Protein AF-G8C016-F1 (afdb_monomer_lite)

Sequence (130 aa):
MSYNGIGLKSAKGSSTSGHVQ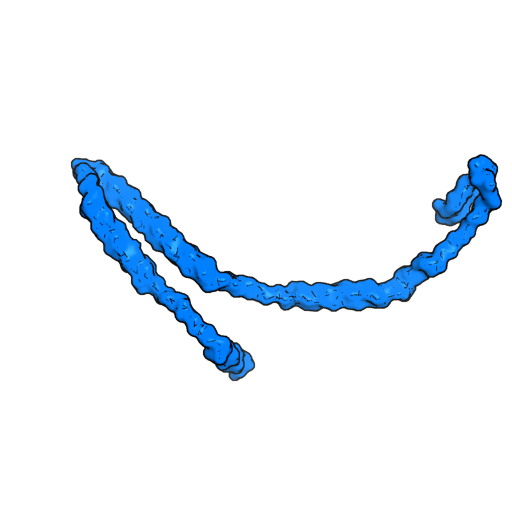SSLAHNSRANNKNYLVRKQATALKKTVTPIKKKHISMLEHSKKRQALLETEHYKQSLIAHNKSTGKDPDMDEIEQKCKVYKQKLLDAHEPITYTSRIDRDQDASTKESK

Radius of gyration: 35.97 Å; chains: 1; bounding box: 77×52×77 Å

Foldseek 3Di:
DDDPPDWDPDCPPVPDPRDDDDDPVVVCVVDVVVVVVVVVVVVVVVVPPPPPPPDLVVVVVVLLVVLVVVLVVQLVVQCVVCVVVVHDDDPVVSVVVSVVSSVVSVVVDDRPDDDDPVNVVVVVVVVVVD

Structure (mmCIF, N/CA/C/O backbone):
data_AF-G8C016-F1
#
_entry.id   AF-G8C016-F1
#
loop_
_atom_site.group_PDB
_atom_site.id
_atom_site.type_symbol
_atom_site.label_atom_id
_atom_site.label_alt_id
_atom_site.label_comp_id
_atom_site.label_asym_id
_atom_site.label_entity_id
_atom_site.label_seq_id
_atom_site.pdbx_PDB_ins_code
_atom_site.Cartn_x
_atom_site.Cartn_y
_atom_site.Cartn_z
_atom_site.occupancy
_atom_site.B_iso_or_equiv
_atom_site.auth_seq_id
_atom_site.auth_comp_id
_atom_site.auth_asym_id
_atom_site.auth_atom_id
_atom_site.pdbx_PDB_model_num
ATOM 1 N N . MET A 1 1 ? 41.539 30.416 -36.741 1.00 60.41 1 MET A N 1
ATOM 2 C CA . MET A 1 1 ? 40.066 30.345 -36.860 1.00 60.41 1 MET A CA 1
ATOM 3 C C . MET A 1 1 ? 39.669 28.882 -36.839 1.00 60.41 1 MET A C 1
ATOM 5 O O . MET A 1 1 ? 40.357 28.093 -37.473 1.00 60.41 1 MET A O 1
ATOM 9 N N . SER A 1 2 ? 38.614 28.532 -36.102 1.00 81.69 2 SER A N 1
ATOM 10 C CA . SER A 1 2 ? 37.998 27.198 -36.120 1.00 81.69 2 SER A CA 1
ATOM 11 C C . SER A 1 2 ? 36.955 27.103 -37.244 1.00 81.69 2 SER A C 1
ATOM 13 O O . SER A 1 2 ? 36.427 28.124 -37.687 1.00 81.69 2 SER A O 1
ATOM 15 N N . TYR A 1 3 ? 36.665 25.893 -37.724 1.00 84.62 3 TYR A N 1
ATOM 16 C CA . TYR A 1 3 ? 35.722 25.642 -38.822 1.00 84.62 3 TYR A CA 1
ATOM 17 C C . TYR A 1 3 ? 34.368 25.192 -38.259 1.00 84.62 3 TYR A C 1
ATOM 19 O O . TYR A 1 3 ? 34.332 24.300 -37.420 1.00 84.62 3 TYR A O 1
ATOM 27 N N . ASN A 1 4 ? 33.253 25.803 -38.679 1.00 87.06 4 ASN A N 1
ATOM 28 C CA . ASN A 1 4 ? 31.891 25.490 -38.200 1.00 87.06 4 ASN A CA 1
ATOM 29 C C . ASN A 1 4 ? 31.744 25.436 -36.663 1.00 87.06 4 ASN A C 1
ATOM 31 O O . ASN A 1 4 ? 30.986 24.631 -36.126 1.00 87.06 4 ASN A O 1
ATOM 35 N N . GLY A 1 5 ? 32.506 26.265 -35.942 1.00 88.62 5 GLY A N 1
ATOM 36 C CA . GLY A 1 5 ? 32.507 26.282 -34.475 1.00 88.62 5 GLY A CA 1
ATOM 37 C C . GLY A 1 5 ? 33.144 25.051 -33.812 1.00 88.62 5 GLY A C 1
ATOM 38 O O . GLY A 1 5 ? 33.124 24.961 -32.588 1.00 88.62 5 GLY A O 1
ATOM 39 N N . ILE A 1 6 ? 33.734 24.131 -34.584 1.00 87.69 6 ILE A N 1
ATOM 40 C CA . ILE A 1 6 ? 34.435 22.936 -34.099 1.00 87.69 6 ILE A CA 1
ATOM 41 C C . ILE A 1 6 ? 35.939 23.010 -34.405 1.00 87.69 6 ILE A C 1
ATOM 43 O O . ILE A 1 6 ? 36.382 23.692 -35.330 1.00 87.69 6 ILE A O 1
ATOM 47 N N . GLY A 1 7 ? 36.745 22.292 -33.621 1.00 89.50 7 GLY A N 1
ATOM 48 C CA . GLY A 1 7 ? 38.201 22.268 -33.773 1.00 89.50 7 GLY A CA 1
ATOM 49 C C . GLY A 1 7 ? 38.946 23.327 -32.960 1.00 89.50 7 GLY A C 1
ATOM 50 O O . GLY A 1 7 ? 38.376 24.016 -32.115 1.00 89.50 7 GLY A O 1
ATOM 51 N N . LEU A 1 8 ? 40.254 23.435 -33.198 1.00 91.25 8 LEU A N 1
ATOM 52 C CA . LEU A 1 8 ? 41.131 24.332 -32.443 1.00 91.25 8 LEU A CA 1
ATOM 53 C C . LEU A 1 8 ? 41.078 25.774 -32.968 1.00 91.25 8 LEU A C 1
ATOM 55 O O . LEU A 1 8 ? 40.903 26.023 -34.160 1.00 91.25 8 LEU A O 1
ATOM 59 N N . LYS A 1 9 ? 41.292 26.749 -32.073 1.00 91.69 9 LYS A N 1
ATOM 60 C CA . LYS A 1 9 ? 41.389 28.179 -32.438 1.00 91.69 9 LYS A CA 1
ATOM 61 C C . LYS A 1 9 ? 42.591 28.451 -33.354 1.00 91.69 9 LYS A C 1
ATOM 63 O O . LYS A 1 9 ? 42.488 29.254 -34.288 1.00 91.69 9 LYS A O 1
ATOM 68 N N . SER A 1 10 ? 43.707 27.783 -33.066 1.00 90.44 10 SER A N 1
ATOM 69 C CA . SER A 1 10 ? 44.949 27.723 -33.840 1.00 90.44 10 SER A CA 1
ATOM 70 C C . SER A 1 10 ? 45.682 26.425 -33.484 1.00 90.44 10 SER A C 1
ATOM 72 O O . SER A 1 10 ? 45.546 25.944 -32.360 1.00 90.44 10 SER A O 1
ATOM 74 N N . ALA A 1 11 ? 46.469 25.871 -34.408 1.00 88.94 11 ALA A N 1
ATOM 75 C CA . ALA A 1 11 ? 47.330 24.720 -34.122 1.00 88.94 11 ALA A CA 1
ATOM 76 C C . ALA A 1 11 ? 48.550 25.101 -33.253 1.00 88.94 11 ALA A C 1
ATOM 78 O O . ALA A 1 11 ? 49.130 24.247 -32.578 1.00 88.94 11 ALA A O 1
ATOM 79 N N . LYS A 1 12 ? 48.922 26.392 -33.216 1.00 93.19 12 LYS A N 1
ATOM 80 C CA . LYS A 1 12 ? 50.025 26.906 -32.389 1.00 93.19 12 LYS A CA 1
ATOM 81 C C . LYS A 1 12 ? 49.715 26.711 -30.901 1.00 93.19 12 LYS A C 1
ATOM 83 O O . LYS A 1 12 ? 48.661 27.126 -30.433 1.00 93.19 12 LYS A O 1
ATOM 88 N N . GLY A 1 13 ? 50.647 26.102 -30.169 1.00 93.31 13 GLY A N 1
ATOM 89 C CA . GLY A 1 13 ? 50.483 25.775 -28.746 1.00 93.31 13 GLY A CA 1
ATOM 90 C C . GLY A 1 13 ? 49.703 24.485 -28.473 1.00 93.31 13 GLY A C 1
ATOM 91 O O . GLY A 1 13 ? 49.598 24.089 -27.320 1.00 93.31 13 GLY A O 1
ATOM 92 N N . SER A 1 14 ? 49.192 23.806 -29.508 1.00 91.88 14 SER A N 1
ATOM 93 C CA . SER A 1 14 ? 48.561 22.486 -29.359 1.00 91.88 14 SER A CA 1
ATOM 94 C C . SER A 1 14 ? 49.546 21.320 -29.473 1.00 91.88 14 SER A C 1
ATOM 96 O O . SER A 1 14 ? 49.163 20.185 -29.220 1.00 91.88 14 SER A O 1
ATOM 98 N N . SER A 1 15 ? 50.787 21.589 -29.901 1.00 94.12 15 SER A N 1
ATOM 99 C CA . SER A 1 15 ? 51.829 20.590 -30.195 1.00 94.12 15 SER A CA 1
ATOM 100 C C . SER A 1 15 ? 51.388 19.462 -31.146 1.00 94.12 15 SER A C 1
ATOM 102 O O . SER A 1 15 ? 52.005 18.402 -31.182 1.00 94.12 15 SER A O 1
ATOM 104 N N . THR A 1 16 ? 50.332 19.689 -31.937 1.00 93.31 16 THR A N 1
ATOM 105 C CA . THR A 1 16 ? 49.788 18.750 -32.930 1.00 93.31 16 THR A CA 1
ATOM 106 C C . THR A 1 16 ? 49.479 19.474 -34.243 1.00 93.31 16 THR A C 1
ATOM 108 O O . THR A 1 16 ? 49.555 20.702 -34.325 1.00 93.31 16 THR A O 1
ATOM 111 N N . SER A 1 17 ? 49.097 18.723 -35.280 1.00 91.75 17 SER A N 1
ATOM 112 C CA . SER A 1 17 ? 48.715 19.273 -36.590 1.00 91.75 17 SER A CA 1
ATOM 113 C C . SER A 1 17 ? 47.412 20.083 -36.574 1.00 91.75 17 SER A C 1
ATOM 115 O O . SER A 1 17 ? 47.117 20.778 -37.542 1.00 91.75 17 SER A O 1
ATOM 117 N N . GLY A 1 18 ? 46.611 19.991 -35.506 1.00 91.56 18 GLY A N 1
ATOM 118 C CA . GLY A 1 18 ? 45.280 20.598 -35.454 1.00 91.56 18 GLY A CA 1
ATOM 119 C C . GLY A 1 18 ? 44.274 19.966 -36.421 1.00 91.56 18 GLY A C 1
ATOM 120 O O . GLY A 1 18 ? 43.251 20.584 -36.709 1.00 91.56 18 GLY A O 1
ATOM 121 N N . HIS A 1 19 ? 44.555 18.757 -36.921 1.00 94.19 19 HIS A N 1
ATOM 122 C CA . HIS A 1 19 ? 43.654 18.026 -37.809 1.00 94.19 19 HIS A CA 1
ATOM 123 C C . HIS A 1 19 ? 42.374 17.616 -37.079 1.00 94.19 19 HIS A C 1
ATOM 125 O O . HIS A 1 19 ? 42.424 17.013 -36.007 1.00 94.19 19 HIS A O 1
ATOM 131 N N . VAL A 1 20 ? 41.222 17.921 -37.672 1.00 92.19 20 VAL A N 1
ATOM 132 C CA . VAL A 1 20 ? 39.906 17.624 -37.098 1.00 92.19 20 VAL A CA 1
ATOM 133 C C . VAL A 1 20 ? 39.151 16.720 -38.057 1.00 92.19 20 VAL A C 1
ATOM 135 O O . VAL A 1 20 ? 38.859 17.103 -39.186 1.00 92.19 20 VAL A O 1
ATOM 138 N N . GLN A 1 21 ? 38.811 15.520 -37.593 1.00 92.38 21 GLN A N 1
ATOM 139 C CA . GLN A 1 21 ? 37.986 14.574 -38.338 1.00 92.38 21 GLN A CA 1
ATOM 140 C C . GLN A 1 21 ? 36.554 14.593 -37.810 1.00 92.38 21 GLN A C 1
ATOM 142 O O . GLN A 1 21 ? 36.318 14.614 -36.600 1.00 92.38 21 GLN A O 1
ATOM 147 N N . SER A 1 22 ? 35.581 14.540 -38.717 1.00 89.62 22 SER A N 1
ATOM 148 C CA . SER A 1 22 ? 34.194 14.281 -38.342 1.00 89.62 22 SER A CA 1
ATOM 149 C C . SER A 1 22 ? 34.049 12.841 -37.853 1.00 89.62 22 SER A C 1
ATOM 151 O O . SER A 1 22 ? 34.437 11.904 -38.553 1.00 89.62 22 SER A O 1
ATOM 153 N N . SER A 1 23 ? 33.447 12.649 -36.681 1.00 88.62 23 SER A N 1
ATOM 154 C CA . SER A 1 23 ? 33.168 11.304 -36.177 1.00 88.62 23 SER A CA 1
ATOM 155 C C . SER A 1 23 ? 32.124 10.595 -37.042 1.00 88.62 23 SER A C 1
ATOM 157 O O . SER A 1 23 ? 31.014 11.098 -37.216 1.00 88.62 23 SER A O 1
ATOM 159 N N . LEU A 1 24 ? 32.437 9.380 -37.505 1.00 83.19 24 LEU A N 1
ATOM 160 C CA . LEU A 1 24 ? 31.490 8.515 -38.223 1.00 83.19 24 LEU A CA 1
ATOM 161 C C . LEU A 1 24 ? 30.300 8.085 -37.345 1.00 83.19 24 LEU A C 1
ATOM 163 O O . LEU A 1 24 ? 29.220 7.791 -37.855 1.00 83.19 24 LEU A O 1
ATOM 167 N N . ALA A 1 25 ? 30.456 8.109 -36.016 1.00 80.62 25 ALA A N 1
ATOM 168 C CA . ALA A 1 25 ? 29.359 7.864 -35.079 1.00 80.62 25 ALA A CA 1
ATOM 169 C C . ALA A 1 25 ? 28.320 9.004 -35.077 1.00 80.62 25 ALA A C 1
ATOM 171 O O . ALA A 1 25 ? 27.170 8.800 -34.680 1.00 80.62 25 ALA A O 1
ATOM 172 N N . HIS A 1 26 ? 28.679 10.191 -35.583 1.00 74.50 26 HIS A N 1
ATOM 173 C CA . HIS A 1 26 ? 27.752 11.306 -35.790 1.00 74.50 26 HIS A CA 1
ATOM 174 C C . HIS A 1 26 ? 26.862 11.131 -37.044 1.00 74.50 26 HIS A C 1
ATOM 176 O O . HIS A 1 26 ? 26.305 12.093 -37.555 1.00 74.50 26 HIS A O 1
ATOM 182 N N . ASN A 1 27 ? 26.666 9.897 -37.522 1.00 68.50 27 ASN A N 1
ATOM 183 C CA . ASN A 1 27 ? 25.629 9.532 -38.500 1.00 68.50 27 ASN A CA 1
ATOM 184 C C . ASN A 1 27 ? 24.283 9.162 -37.817 1.00 68.50 27 ASN A C 1
ATOM 186 O O . ASN A 1 27 ? 23.299 8.764 -38.440 1.00 68.50 27 ASN A O 1
ATOM 190 N N . SER A 1 28 ? 24.206 9.277 -36.488 1.00 60.09 28 SER A N 1
ATOM 191 C CA . SER A 1 28 ? 23.083 8.761 -35.692 1.00 60.09 28 SER A CA 1
ATOM 192 C C . SER A 1 28 ? 21.771 9.548 -35.814 1.00 60.09 28 SER A C 1
ATOM 194 O O . SER A 1 28 ? 20.746 9.080 -35.313 1.00 60.09 28 SER A O 1
ATOM 196 N N . ARG A 1 29 ? 21.757 10.702 -36.500 1.00 59.41 29 ARG A N 1
ATOM 197 C CA . ARG A 1 29 ? 20.511 11.433 -36.800 1.00 59.41 29 ARG A CA 1
ATOM 198 C C . ARG A 1 29 ? 19.653 10.736 -37.863 1.00 59.41 29 ARG A C 1
ATOM 200 O O . ARG A 1 29 ? 18.437 10.858 -37.794 1.00 59.41 29 ARG A O 1
ATOM 207 N N . ALA A 1 30 ? 20.246 9.965 -38.779 1.00 60.06 30 ALA A N 1
ATOM 208 C CA . ALA A 1 30 ? 19.506 9.310 -39.863 1.00 60.06 30 ALA A CA 1
ATOM 209 C C . ALA A 1 30 ? 19.052 7.870 -39.539 1.00 60.06 30 ALA A C 1
ATOM 211 O O . ALA A 1 30 ? 18.072 7.396 -40.104 1.00 60.06 30 ALA A O 1
ATOM 212 N N . ASN A 1 31 ? 19.718 7.164 -38.612 1.00 62.41 31 ASN A N 1
ATOM 213 C CA . ASN A 1 31 ? 19.532 5.713 -38.427 1.00 62.41 31 ASN A CA 1
ATOM 214 C C . ASN A 1 31 ? 19.360 5.260 -36.967 1.00 62.41 31 ASN A C 1
ATOM 216 O O . ASN A 1 31 ? 19.747 4.155 -36.596 1.00 62.41 31 ASN A O 1
ATOM 220 N N . ASN A 1 32 ? 18.714 6.061 -36.118 1.00 72.94 32 ASN A N 1
ATOM 221 C CA . ASN A 1 32 ? 18.416 5.661 -34.734 1.00 72.94 32 ASN A CA 1
ATOM 222 C C . ASN A 1 32 ? 17.162 4.766 -34.603 1.00 72.94 32 ASN A C 1
ATOM 224 O O . ASN A 1 32 ? 16.410 4.850 -33.629 1.00 72.94 32 ASN A O 1
ATOM 228 N N . LYS A 1 33 ? 16.930 3.884 -35.588 1.00 75.31 33 LYS A N 1
ATOM 229 C CA . LYS A 1 33 ? 15.776 2.964 -35.635 1.00 75.31 33 LYS A CA 1
ATOM 230 C C . LYS A 1 33 ? 15.701 2.109 -34.366 1.00 75.31 33 LYS A C 1
ATOM 232 O O . LYS A 1 33 ? 14.637 1.970 -33.774 1.00 75.31 33 LYS A O 1
ATOM 237 N N . ASN A 1 34 ? 16.853 1.660 -33.869 1.00 77.56 34 ASN A N 1
ATOM 238 C CA . ASN A 1 34 ? 16.951 0.863 -32.645 1.00 77.56 34 ASN A CA 1
ATOM 239 C C . ASN A 1 34 ? 16.484 1.621 -31.391 1.00 77.56 34 ASN A C 1
ATOM 241 O O . ASN A 1 34 ? 15.854 1.032 -30.514 1.00 77.56 34 ASN A O 1
ATOM 245 N N . TYR A 1 35 ? 16.764 2.924 -31.286 1.00 81.56 35 TYR A N 1
ATOM 246 C CA . TYR A 1 35 ? 16.279 3.737 -30.169 1.00 81.56 35 TYR A CA 1
ATOM 247 C C . TYR A 1 35 ? 14.764 3.955 -30.253 1.00 81.56 35 TYR A C 1
ATOM 249 O O . TYR A 1 35 ? 14.066 3.785 -29.252 1.00 81.56 35 TYR A O 1
ATOM 257 N N . LEU A 1 36 ? 14.249 4.272 -31.445 1.00 80.44 36 LEU A N 1
ATOM 258 C CA . LEU A 1 36 ? 12.819 4.504 -31.659 1.00 80.44 36 LEU A CA 1
ATOM 259 C C . LEU A 1 36 ? 11.988 3.247 -31.383 1.00 80.44 36 LEU A C 1
ATOM 261 O O . LEU A 1 36 ? 10.999 3.329 -30.658 1.00 80.44 36 LEU A O 1
ATOM 265 N N . VAL A 1 37 ? 12.437 2.081 -31.856 1.00 82.12 37 VAL A N 1
ATOM 266 C CA . VAL A 1 37 ? 11.783 0.789 -31.588 1.00 82.12 37 VAL A CA 1
ATOM 267 C C . VAL A 1 37 ? 11.738 0.495 -30.084 1.00 82.12 37 VAL A C 1
ATOM 269 O O . VAL A 1 37 ? 10.681 0.161 -29.550 1.00 82.12 37 VAL A O 1
ATOM 272 N N . ARG A 1 38 ? 12.845 0.702 -29.352 1.00 80.81 38 ARG A N 1
ATOM 273 C CA . ARG A 1 38 ? 12.862 0.527 -27.885 1.00 80.81 38 ARG A CA 1
ATOM 274 C C . ARG A 1 38 ? 11.935 1.509 -27.165 1.00 80.81 38 ARG A C 1
ATOM 276 O O . ARG A 1 38 ? 11.267 1.139 -26.198 1.00 80.81 38 ARG A O 1
ATOM 283 N N . LYS A 1 39 ? 11.867 2.758 -27.627 1.00 82.31 39 LYS A N 1
ATOM 284 C CA . LYS A 1 39 ? 10.982 3.778 -27.052 1.00 82.31 39 LYS A CA 1
ATOM 285 C C . LYS A 1 39 ? 9.504 3.439 -27.282 1.00 82.31 39 LYS A C 1
ATOM 287 O O . LYS A 1 39 ? 8.702 3.581 -26.365 1.00 82.31 39 LYS A O 1
ATOM 292 N N . GLN A 1 40 ? 9.148 2.931 -28.460 1.00 80.12 40 GLN A N 1
ATOM 293 C CA . GLN A 1 40 ? 7.780 2.496 -28.760 1.00 80.12 40 GLN A CA 1
ATOM 294 C C . GLN A 1 40 ? 7.382 1.264 -27.933 1.00 80.12 40 GLN A C 1
ATOM 296 O O . GLN A 1 40 ? 6.335 1.266 -27.288 1.00 80.12 40 GLN A O 1
ATOM 301 N N . ALA A 1 41 ? 8.253 0.255 -27.843 1.00 77.75 41 ALA A N 1
ATOM 302 C CA . ALA A 1 41 ? 7.999 -0.945 -27.044 1.00 77.75 41 ALA A CA 1
ATOM 303 C C . ALA A 1 41 ? 7.820 -0.644 -25.542 1.00 77.75 41 ALA A C 1
ATOM 305 O O . ALA A 1 41 ? 7.013 -1.277 -24.863 1.00 77.75 41 ALA A O 1
ATOM 306 N N . THR A 1 42 ? 8.556 0.333 -25.004 1.00 76.25 42 THR A N 1
ATOM 307 C CA . THR A 1 42 ? 8.405 0.759 -23.601 1.00 76.25 42 THR A CA 1
ATOM 308 C C . THR A 1 42 ? 7.150 1.599 -23.366 1.00 76.25 42 THR A C 1
ATOM 310 O O . THR A 1 42 ? 6.566 1.501 -22.289 1.00 76.25 42 THR A O 1
ATOM 313 N N . ALA A 1 43 ? 6.697 2.382 -24.350 1.00 73.00 43 ALA A N 1
ATOM 314 C CA . ALA A 1 43 ? 5.435 3.119 -24.267 1.00 73.00 43 ALA A CA 1
ATOM 315 C C . ALA A 1 43 ? 4.222 2.175 -24.225 1.00 73.00 43 ALA A C 1
ATOM 317 O O . ALA A 1 43 ? 3.361 2.332 -23.361 1.00 73.00 43 ALA A O 1
ATOM 318 N N . LEU A 1 44 ? 4.205 1.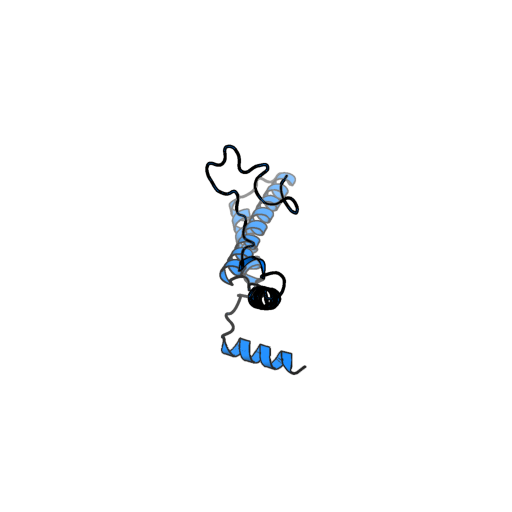139 -25.071 1.00 66.62 44 LEU A N 1
ATOM 319 C CA . LEU A 1 44 ? 3.144 0.124 -25.088 1.00 66.62 44 LEU A CA 1
ATOM 320 C C . LEU A 1 44 ? 3.030 -0.606 -23.738 1.00 66.62 44 LEU A C 1
ATOM 322 O O . LEU A 1 44 ? 1.936 -0.747 -23.197 1.00 66.62 44 LEU A O 1
ATOM 326 N N . LYS A 1 45 ? 4.162 -0.966 -23.121 1.00 64.38 45 LYS A N 1
ATOM 327 C CA . LYS A 1 45 ? 4.194 -1.641 -21.808 1.00 64.38 45 LYS A CA 1
ATOM 328 C C . LYS A 1 45 ? 3.674 -0.794 -20.640 1.00 64.38 45 LYS A C 1
ATOM 330 O O . LYS A 1 45 ? 3.281 -1.358 -19.627 1.00 64.38 45 LYS A O 1
ATOM 335 N N . LYS A 1 46 ? 3.664 0.539 -20.749 1.00 60.84 46 LYS A N 1
ATOM 336 C CA . LYS A 1 46 ? 3.161 1.429 -19.684 1.00 60.84 46 LYS A CA 1
ATOM 337 C C . LYS A 1 46 ? 1.638 1.557 -19.661 1.00 60.84 46 LYS A C 1
ATOM 339 O O . LYS A 1 46 ? 1.096 1.943 -18.633 1.00 60.84 46 LYS A O 1
ATOM 344 N N . THR A 1 47 ? 0.961 1.239 -20.764 1.00 59.72 47 THR A N 1
ATOM 345 C CA . THR A 1 47 ? -0.510 1.308 -20.847 1.00 59.72 47 THR A CA 1
ATOM 346 C C . THR A 1 47 ? -1.198 0.143 -20.136 1.00 59.72 47 THR A C 1
ATOM 348 O O . THR A 1 47 ? -2.334 0.275 -19.698 1.00 59.72 47 THR A O 1
ATOM 351 N N . VAL A 1 48 ? -0.478 -0.963 -19.933 1.00 59.47 48 VAL A N 1
ATOM 352 C CA . VAL A 1 48 ? -0.936 -2.132 -19.176 1.00 59.47 48 VAL A CA 1
ATOM 353 C C . VAL A 1 48 ? -0.249 -2.130 -17.814 1.00 59.47 48 VAL A C 1
ATOM 355 O O . VAL A 1 48 ? 0.543 -3.013 -17.490 1.00 59.47 48 VAL A O 1
ATOM 358 N N . THR A 1 49 ? -0.488 -1.105 -16.997 1.00 57.12 49 THR A N 1
ATOM 359 C CA . THR A 1 49 ? -0.225 -1.266 -15.566 1.00 57.12 49 THR A CA 1
ATOM 360 C C . THR A 1 49 ? -1.356 -2.128 -15.017 1.00 57.12 49 THR A C 1
ATOM 362 O O . THR A 1 49 ? -2.506 -1.686 -15.009 1.00 57.12 49 THR A O 1
ATOM 365 N N . PRO A 1 50 ? -1.095 -3.376 -14.580 1.00 60.44 50 PRO A N 1
ATOM 366 C CA . PRO A 1 50 ? -2.128 -4.113 -13.882 1.00 60.44 50 PRO A CA 1
ATOM 367 C C . PRO A 1 50 ? -2.494 -3.269 -12.667 1.00 60.44 50 PRO A C 1
ATOM 369 O O . PRO A 1 50 ? -1.611 -2.903 -11.882 1.00 60.44 50 PRO A O 1
ATOM 372 N N . ILE A 1 51 ? -3.779 -2.929 -12.535 1.00 60.62 51 ILE A N 1
ATOM 373 C CA . ILE A 1 51 ? -4.336 -2.397 -11.293 1.00 60.62 51 ILE A CA 1
ATOM 374 C C . ILE A 1 51 ? -3.801 -3.325 -10.207 1.00 60.62 51 ILE A C 1
ATOM 376 O O . ILE A 1 51 ? -4.153 -4.507 -10.183 1.00 60.62 51 ILE A O 1
ATOM 380 N N . LYS A 1 52 ? -2.853 -2.839 -9.392 1.00 62.69 52 LYS A N 1
ATOM 381 C CA . LYS A 1 52 ? -2.211 -3.659 -8.365 1.00 62.69 52 LYS A CA 1
ATOM 382 C C . LYS A 1 52 ? -3.327 -4.071 -7.419 1.00 62.69 52 LYS A C 1
ATOM 384 O O . LYS A 1 52 ? -3.768 -3.261 -6.604 1.00 62.69 52 LYS A O 1
ATOM 389 N N . LYS A 1 53 ? -3.836 -5.297 -7.578 1.00 64.25 53 LYS A N 1
ATOM 390 C CA . LYS A 1 53 ? -4.865 -5.851 -6.701 1.00 64.25 53 LYS A CA 1
ATOM 391 C C . LYS A 1 53 ? -4.299 -5.738 -5.292 1.00 64.25 53 LYS A C 1
ATOM 393 O O . LYS A 1 53 ? -3.225 -6.279 -5.022 1.00 64.25 53 LYS A O 1
ATOM 398 N N . LYS A 1 54 ? -4.956 -4.950 -4.432 1.00 65.75 54 LYS A N 1
ATOM 399 C CA . LYS A 1 54 ? -4.543 -4.826 -3.032 1.00 65.75 54 LYS A CA 1
ATOM 400 C C . LYS A 1 54 ? -4.478 -6.242 -2.474 1.00 65.75 54 LYS A C 1
ATOM 402 O O . LYS A 1 54 ? -5.429 -7.006 -2.623 1.00 65.75 54 LYS A O 1
ATOM 407 N N . HIS A 1 55 ? -3.328 -6.598 -1.912 1.00 74.44 55 HIS A N 1
ATOM 408 C CA . HIS A 1 55 ? -3.131 -7.909 -1.314 1.00 74.44 55 HIS A CA 1
ATOM 409 C C . HIS A 1 55 ? -4.227 -8.141 -0.270 1.00 74.44 55 HIS A C 1
ATOM 411 O O . HIS A 1 55 ? -4.514 -7.239 0.516 1.00 74.44 55 HIS A O 1
ATOM 417 N N . ILE A 1 56 ? -4.852 -9.318 -0.278 1.00 77.06 56 ILE A N 1
ATOM 418 C CA . ILE A 1 56 ? -6.037 -9.607 0.546 1.00 77.06 56 ILE A CA 1
ATOM 419 C C . ILE A 1 56 ? -5.737 -9.360 2.030 1.00 77.06 56 ILE A C 1
ATOM 421 O O . ILE A 1 56 ? -6.512 -8.689 2.702 1.00 77.06 56 ILE A O 1
ATOM 425 N N . SER A 1 57 ? -4.541 -9.735 2.493 1.00 77.69 57 SER A N 1
ATOM 426 C CA . SER A 1 57 ? -4.085 -9.442 3.860 1.00 77.69 57 SER A CA 1
ATOM 427 C C . SER A 1 57 ? -4.070 -7.939 4.191 1.00 77.69 57 SER A C 1
ATOM 429 O O . SER A 1 57 ? -4.401 -7.554 5.309 1.00 77.69 57 SER A O 1
ATOM 431 N N . MET A 1 58 ? -3.764 -7.057 3.228 1.00 81.38 58 MET A N 1
ATOM 432 C CA . MET A 1 58 ? -3.868 -5.609 3.453 1.00 81.38 58 MET A CA 1
ATOM 433 C C . MET A 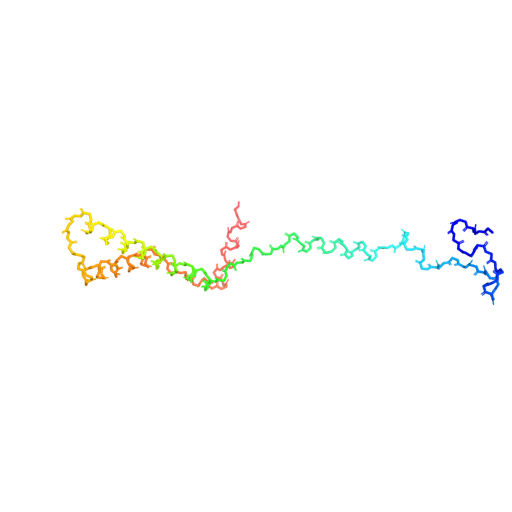1 58 ? -5.326 -5.164 3.594 1.00 81.38 58 MET A C 1
ATOM 435 O O . MET A 1 58 ? -5.611 -4.295 4.412 1.00 81.38 58 MET A O 1
ATOM 439 N N . LEU A 1 59 ? -6.248 -5.753 2.826 1.00 83.62 59 LEU A N 1
ATOM 440 C CA . LEU A 1 59 ? -7.678 -5.458 2.944 1.00 83.62 59 LEU A CA 1
ATOM 441 C C . LEU A 1 59 ? -8.232 -5.926 4.294 1.00 83.62 59 LEU A C 1
ATOM 443 O O . LEU A 1 59 ? -8.919 -5.159 4.963 1.00 83.62 59 LEU A O 1
ATOM 447 N N . GLU A 1 60 ? -7.894 -7.140 4.726 1.00 85.56 60 GLU A N 1
ATOM 448 C CA . GLU A 1 60 ? -8.271 -7.674 6.041 1.00 85.56 60 GLU A CA 1
ATOM 449 C C . GLU A 1 60 ? -7.716 -6.819 7.181 1.00 85.56 60 GLU A C 1
ATOM 451 O O . GLU A 1 60 ? -8.445 -6.456 8.106 1.00 85.56 60 GLU A O 1
ATOM 456 N N . HIS A 1 61 ? -6.442 -6.425 7.092 1.00 87.69 61 HIS A N 1
ATOM 457 C CA . HIS A 1 61 ? -5.823 -5.558 8.087 1.00 87.69 61 HIS A CA 1
ATOM 458 C C . HIS A 1 61 ? -6.496 -4.181 8.136 1.00 87.69 61 HIS A C 1
ATOM 460 O O . HIS A 1 61 ? -6.773 -3.669 9.222 1.00 87.69 61 HIS A O 1
ATOM 466 N N . SER A 1 62 ? -6.805 -3.580 6.981 1.00 87.50 62 SER A N 1
ATOM 467 C CA . SER A 1 62 ? -7.552 -2.319 6.918 1.00 87.50 62 SER A CA 1
ATOM 468 C C . SER A 1 62 ? -8.933 -2.436 7.565 1.00 87.50 62 SER A C 1
ATOM 470 O O . SER A 1 62 ? -9.286 -1.563 8.355 1.00 87.50 62 SER A O 1
ATOM 472 N N . LYS A 1 63 ? -9.673 -3.523 7.303 1.00 87.94 63 LYS A N 1
ATOM 473 C CA . LYS A 1 63 ? -10.985 -3.786 7.920 1.00 87.94 63 LYS A CA 1
ATOM 474 C C . LYS A 1 63 ? -10.879 -3.929 9.439 1.00 87.94 63 LYS A C 1
ATOM 476 O O . LYS A 1 63 ? -11.567 -3.231 10.178 1.00 87.94 63 LYS A O 1
ATOM 481 N N . LYS A 1 64 ? -9.957 -4.771 9.921 1.00 90.19 64 LYS A N 1
ATOM 482 C CA . LYS A 1 64 ? -9.721 -4.963 11.362 1.00 90.19 64 LYS A CA 1
ATOM 483 C C . LYS A 1 64 ? -9.343 -3.648 12.043 1.00 90.19 64 LYS A C 1
ATOM 485 O O . LYS A 1 64 ? -9.838 -3.350 13.127 1.00 90.19 64 LYS A O 1
ATOM 490 N N . ARG A 1 65 ? -8.485 -2.849 11.402 1.00 92.81 65 ARG A N 1
ATOM 491 C CA . ARG A 1 65 ? -8.092 -1.529 11.904 1.00 92.81 65 ARG A CA 1
ATOM 492 C C . ARG A 1 65 ? -9.283 -0.578 11.984 1.00 92.81 65 ARG A C 1
ATOM 494 O O . ARG A 1 65 ? -9.398 0.129 12.976 1.00 92.81 65 ARG A O 1
ATOM 501 N N . GLN A 1 66 ? -10.149 -0.560 10.974 1.00 93.56 66 GLN A N 1
ATOM 502 C CA . GLN A 1 66 ? -11.346 0.277 10.982 1.00 93.56 66 GLN A CA 1
ATOM 503 C C . GLN A 1 66 ? -12.269 -0.091 12.148 1.00 93.56 66 GLN A C 1
ATOM 505 O O . GLN A 1 66 ? -12.627 0.787 12.923 1.00 93.56 66 GLN A O 1
ATOM 510 N N . ALA A 1 67 ? -12.544 -1.382 12.354 1.00 92.81 67 ALA A N 1
ATOM 511 C CA . ALA A 1 67 ? -13.353 -1.835 13.485 1.00 92.81 67 ALA A CA 1
ATOM 512 C C . ALA A 1 67 ? -12.765 -1.405 14.844 1.00 92.81 67 ALA A C 1
ATOM 514 O O . ALA A 1 67 ? -13.504 -0.989 15.734 1.00 92.81 67 ALA A O 1
ATOM 515 N N . LEU A 1 68 ? -11.436 -1.459 15.009 1.00 91.69 68 LEU A N 1
ATOM 516 C CA . LEU A 1 68 ? -10.771 -0.990 16.231 1.00 91.69 68 LEU A CA 1
ATOM 517 C C . LEU A 1 68 ? -10.940 0.517 16.446 1.00 91.69 68 LEU A C 1
ATOM 519 O O . LEU A 1 68 ? -11.278 0.926 17.551 1.00 91.69 68 LEU A O 1
ATOM 523 N N . LEU A 1 69 ? -10.744 1.329 15.405 1.00 95.31 69 LEU A N 1
ATOM 524 C CA . LEU A 1 69 ? -10.914 2.782 15.500 1.00 95.31 69 LEU A CA 1
ATOM 525 C C . LEU A 1 69 ? -12.346 3.163 15.872 1.00 95.31 69 LEU A C 1
ATOM 527 O O . LEU A 1 69 ? -12.544 3.964 16.779 1.00 95.31 69 LEU A O 1
ATOM 531 N N . GLU A 1 70 ? -13.335 2.549 15.227 1.00 94.81 70 GLU A N 1
ATOM 532 C CA . GLU A 1 70 ? -14.749 2.767 15.549 1.00 94.81 70 GLU A CA 1
ATOM 533 C C . GLU A 1 70 ? -15.070 2.366 16.995 1.00 94.81 70 GLU A C 1
ATOM 535 O O . GLU A 1 70 ? -15.820 3.053 17.684 1.00 94.81 70 GLU A O 1
ATOM 540 N N . THR A 1 71 ? -14.468 1.280 17.491 1.00 94.75 71 THR A N 1
ATOM 541 C CA . THR A 1 71 ? -14.649 0.846 18.885 1.00 94.75 71 THR A CA 1
ATOM 542 C C . THR A 1 71 ? -14.050 1.855 19.873 1.00 94.75 71 THR A C 1
ATOM 544 O O . THR A 1 71 ? -14.672 2.158 20.889 1.00 94.75 71 THR A O 1
ATOM 547 N N . GLU A 1 72 ? -12.875 2.416 19.574 1.00 94.19 72 GLU A N 1
ATOM 548 C CA . GLU A 1 72 ? -12.257 3.463 20.399 1.00 94.19 72 GLU A CA 1
ATOM 549 C C . GLU A 1 72 ? -13.074 4.760 20.388 1.00 94.19 72 GLU A C 1
ATOM 551 O O . GLU A 1 72 ? -13.299 5.359 21.442 1.00 94.19 72 GLU A O 1
ATOM 556 N N . HIS A 1 73 ? -13.585 5.171 19.225 1.00 95.38 73 HIS A N 1
ATOM 557 C CA . HIS A 1 73 ? -14.496 6.312 19.134 1.00 95.38 73 HIS A CA 1
ATOM 558 C C . HIS A 1 73 ? -15.768 6.079 19.954 1.00 95.38 73 HIS A C 1
ATOM 560 O O . HIS A 1 73 ? -16.160 6.944 20.736 1.00 95.38 73 HIS A O 1
ATOM 566 N N . TYR A 1 74 ? -16.363 4.889 19.857 1.00 95.19 74 TYR A N 1
ATOM 567 C CA . TYR A 1 74 ? -17.537 4.519 20.643 1.00 95.19 74 TYR A CA 1
ATOM 568 C C . TYR A 1 74 ? -17.268 4.564 22.155 1.00 95.19 74 TYR A C 1
ATOM 570 O O . TYR A 1 74 ? -18.065 5.125 22.912 1.00 95.19 74 TYR A O 1
ATOM 578 N N . LYS A 1 75 ? -16.111 4.056 22.602 1.00 93.94 75 LYS A N 1
ATOM 579 C CA . LYS A 1 75 ? -15.670 4.148 24.001 1.00 93.94 75 LYS A CA 1
ATOM 580 C C . LYS A 1 75 ? -15.586 5.602 24.465 1.00 93.94 75 LYS A C 1
ATOM 582 O O . LYS A 1 75 ? -16.100 5.941 25.531 1.00 93.94 75 LYS A O 1
ATOM 587 N N . GLN A 1 76 ? -14.966 6.468 23.665 1.00 93.81 76 GLN A N 1
ATOM 588 C CA . GLN A 1 76 ? -14.857 7.896 23.973 1.00 93.81 76 GLN A CA 1
ATOM 589 C C . GLN A 1 76 ? -16.234 8.560 24.072 1.00 93.81 76 GLN A C 1
ATOM 591 O O . GLN A 1 76 ? -16.476 9.313 25.016 1.00 93.81 76 GLN A O 1
ATOM 596 N N . SER A 1 77 ? -17.155 8.242 23.158 1.00 92.81 77 SER A N 1
ATOM 597 C CA . SER A 1 77 ? -18.531 8.746 23.196 1.00 92.81 77 SER A CA 1
ATOM 598 C C . SER A 1 77 ? -19.282 8.307 24.455 1.00 92.81 77 SER A C 1
ATOM 600 O O . SER A 1 77 ? -19.947 9.134 25.074 1.00 92.81 77 SER A O 1
ATOM 602 N N . LEU A 1 78 ? -19.145 7.046 24.883 1.00 91.75 78 LEU A N 1
ATOM 603 C CA . LEU A 1 78 ? -19.767 6.551 26.118 1.00 91.75 78 LEU A CA 1
ATOM 604 C C . LEU A 1 78 ? -19.221 7.254 27.366 1.00 91.75 78 LEU A C 1
ATOM 606 O O . LEU A 1 78 ? -19.993 7.663 28.232 1.00 91.75 78 LEU A O 1
ATOM 610 N N . ILE A 1 79 ? -17.901 7.438 27.443 1.00 90.19 79 ILE A N 1
ATOM 611 C CA . ILE A 1 79 ? -17.267 8.150 28.559 1.00 90.19 79 ILE A CA 1
ATOM 612 C C . ILE A 1 79 ? -17.737 9.609 28.599 1.00 90.19 79 ILE A C 1
ATOM 614 O O . ILE A 1 79 ? -18.071 10.117 29.670 1.00 90.19 79 ILE A O 1
ATOM 618 N N . ALA A 1 80 ? -17.777 10.287 27.449 1.00 90.62 80 ALA A N 1
ATOM 619 C CA . ALA A 1 80 ? -18.248 11.667 27.353 1.00 90.62 80 ALA A CA 1
ATOM 620 C C . ALA A 1 80 ? -19.725 11.795 27.761 1.00 90.62 80 ALA A C 1
ATOM 622 O O . ALA A 1 80 ? -20.074 12.696 28.524 1.00 90.62 80 ALA A O 1
ATOM 623 N N . HIS A 1 81 ? -20.572 10.862 27.317 1.00 89.38 81 HIS A N 1
ATOM 624 C CA . HIS A 1 81 ? -21.984 10.820 27.681 1.00 89.38 81 HIS A CA 1
ATOM 625 C C . HIS A 1 81 ? -22.174 10.635 29.193 1.00 89.38 81 HIS A C 1
ATOM 627 O O . HIS A 1 81 ? -22.860 11.440 29.819 1.00 89.38 81 HIS A O 1
ATOM 633 N N . ASN A 1 82 ? -21.513 9.647 29.807 1.00 87.62 82 ASN A N 1
ATOM 634 C CA . ASN A 1 82 ? -21.628 9.397 31.248 1.00 87.62 82 ASN A CA 1
ATOM 635 C C . ASN A 1 82 ? -21.208 10.621 32.073 1.00 87.62 82 ASN A C 1
ATOM 637 O O . ASN A 1 82 ? -21.967 11.058 32.944 1.00 87.62 82 ASN A O 1
ATOM 641 N N . LYS A 1 83 ? -20.087 11.256 31.698 1.00 86.44 83 LYS A N 1
ATOM 642 C CA . LYS A 1 83 ? -19.635 12.521 32.296 1.00 86.44 83 LYS A CA 1
ATOM 643 C C . LYS A 1 83 ? -20.676 13.635 32.167 1.00 86.44 83 LYS A C 1
ATOM 645 O O . LYS A 1 83 ? -20.929 14.332 33.142 1.00 86.44 83 LYS A O 1
ATOM 650 N N . SER A 1 84 ? -21.304 13.791 30.998 1.00 85.38 84 SER A N 1
ATOM 651 C CA . SER A 1 84 ? -22.343 14.814 30.785 1.00 85.38 84 SER A CA 1
ATOM 652 C C . SER A 1 84 ? -23.610 14.571 31.612 1.00 85.38 84 SER A C 1
ATOM 654 O O . SER A 1 84 ? -24.266 15.520 32.027 1.00 85.38 84 SER A O 1
ATOM 656 N N . THR A 1 85 ? -23.924 13.306 31.908 1.00 85.75 85 THR A N 1
ATOM 657 C CA . THR A 1 85 ? -25.065 12.915 32.751 1.00 85.75 85 THR A CA 1
ATOM 658 C C . THR A 1 85 ? -24.755 12.911 34.251 1.00 85.75 85 THR A C 1
ATOM 660 O O . THR A 1 85 ? -25.614 12.532 35.042 1.00 85.75 85 THR A O 1
ATOM 663 N N . GLY A 1 86 ? -23.537 13.299 34.654 1.00 80.62 86 GLY A N 1
ATOM 664 C CA . GLY A 1 86 ? -23.107 13.305 36.056 1.00 80.62 86 GLY A CA 1
ATOM 665 C C . GLY A 1 86 ? -22.954 11.913 36.677 1.00 80.62 86 GLY A C 1
ATOM 666 O O . GLY A 1 86 ? -22.918 11.798 37.898 1.00 80.62 86 GLY A O 1
ATOM 667 N N . LYS A 1 87 ? -22.889 10.855 35.856 1.00 83.12 87 LYS A N 1
ATOM 668 C CA . LYS A 1 87 ? -22.638 9.484 36.311 1.00 83.12 87 LYS A CA 1
ATOM 669 C C . LYS A 1 87 ? -21.156 9.171 36.200 1.00 83.12 87 LYS A C 1
ATOM 671 O O . LYS A 1 87 ? -20.551 9.412 35.151 1.00 83.12 87 LYS A O 1
ATOM 676 N N . ASP A 1 88 ? -20.602 8.567 37.245 1.00 81.69 88 ASP A N 1
ATOM 677 C CA . ASP A 1 88 ? -19.265 8.000 37.155 1.00 81.69 88 ASP A CA 1
ATOM 678 C C . ASP A 1 88 ? -19.253 6.885 36.099 1.00 81.69 88 ASP A C 1
ATOM 680 O O . ASP A 1 88 ? -20.152 6.037 36.071 1.00 81.69 88 ASP A O 1
ATOM 684 N N . PRO A 1 89 ? -18.288 6.906 35.164 1.00 79.88 89 PRO A N 1
ATOM 685 C CA . PRO A 1 89 ? -18.212 5.901 34.123 1.00 79.88 89 PRO A CA 1
ATOM 686 C C . PRO A 1 89 ? -17.784 4.563 34.727 1.00 79.88 89 PRO A C 1
ATOM 688 O O . PRO A 1 89 ? -16.611 4.378 35.049 1.00 79.88 89 PRO A O 1
ATOM 691 N N . ASP A 1 90 ? -18.724 3.625 34.821 1.00 89.38 90 ASP A N 1
ATOM 692 C CA . ASP A 1 90 ? -18.399 2.229 35.093 1.00 89.38 90 ASP A CA 1
ATOM 693 C C . ASP A 1 90 ? -17.634 1.639 33.899 1.00 89.38 90 ASP A C 1
ATOM 695 O O . ASP A 1 90 ? -18.154 1.523 32.782 1.00 89.38 90 ASP A O 1
ATOM 699 N N . MET A 1 91 ? -16.361 1.324 34.128 1.00 87.81 91 MET A N 1
ATOM 700 C CA . MET A 1 91 ? -15.454 0.858 33.084 1.00 87.81 91 MET A CA 1
ATOM 701 C C . MET A 1 91 ? -15.801 -0.555 32.619 1.00 87.81 91 MET A C 1
ATOM 703 O O . MET A 1 91 ? -15.641 -0.836 31.429 1.00 87.81 91 MET A O 1
ATOM 707 N N . ASP A 1 92 ? -16.346 -1.394 33.501 1.00 90.62 92 ASP A N 1
ATOM 708 C CA . ASP A 1 92 ? -16.676 -2.783 33.181 1.00 90.62 92 ASP A CA 1
ATOM 709 C C . ASP A 1 92 ? -17.880 -2.841 32.229 1.00 90.62 92 ASP A C 1
ATOM 711 O O . ASP A 1 92 ? -17.856 -3.536 31.207 1.00 90.62 92 ASP A O 1
ATOM 715 N N . GLU A 1 93 ? -18.911 -2.029 32.483 1.00 90.25 93 GLU A N 1
ATOM 716 C CA . GLU A 1 93 ? -20.046 -1.879 31.568 1.00 90.25 93 GLU A CA 1
ATOM 717 C C . GLU A 1 93 ? -19.635 -1.310 30.202 1.00 90.25 93 GLU A C 1
ATOM 719 O O . GLU A 1 93 ? -20.136 -1.744 29.156 1.00 90.25 93 GLU A O 1
ATOM 724 N N . ILE A 1 94 ? -18.749 -0.309 30.189 1.00 90.56 94 ILE A N 1
ATOM 725 C CA . ILE A 1 94 ? -18.262 0.306 28.949 1.00 90.56 94 ILE A CA 1
ATOM 726 C C . ILE A 1 94 ? -17.472 -0.718 28.137 1.00 90.56 94 ILE A C 1
ATOM 728 O O . ILE A 1 94 ? -17.654 -0.797 26.920 1.00 90.56 94 ILE A O 1
ATOM 732 N N . GLU A 1 95 ? -16.636 -1.532 28.778 1.00 92.44 95 GLU A N 1
ATOM 733 C CA . GLU A 1 95 ? -15.875 -2.580 28.103 1.00 92.44 95 GLU A CA 1
ATOM 734 C C . GLU A 1 95 ? -16.795 -3.647 27.498 1.00 92.44 95 GLU A C 1
ATOM 736 O O . GLU A 1 95 ? -16.629 -4.013 26.329 1.00 92.44 95 GLU A O 1
ATOM 741 N N . GLN A 1 96 ? -17.826 -4.081 28.228 1.00 94.62 96 GLN A N 1
ATOM 742 C CA . GLN A 1 96 ? -18.823 -5.020 27.707 1.00 94.62 96 GLN A CA 1
ATOM 743 C C . GLN A 1 96 ? -19.554 -4.456 26.480 1.00 94.62 96 GLN A C 1
ATOM 745 O O . GLN A 1 96 ? -19.652 -5.134 25.451 1.00 94.62 96 GLN A O 1
ATOM 750 N N . LYS A 1 97 ? -20.005 -3.194 26.542 1.00 92.75 97 LYS A N 1
ATOM 751 C CA . LYS A 1 97 ? -20.662 -2.510 25.412 1.00 92.75 97 LYS A CA 1
ATOM 752 C C . LYS A 1 97 ? -19.723 -2.392 24.209 1.00 92.75 97 LYS A C 1
ATOM 754 O O . LYS A 1 97 ? -20.129 -2.691 23.085 1.00 92.75 97 LYS A O 1
ATOM 759 N N . CYS A 1 98 ? -18.456 -2.040 24.434 1.00 93.31 98 CYS A N 1
ATOM 760 C CA . CYS A 1 98 ? -17.435 -1.976 23.386 1.00 93.31 98 CYS A CA 1
ATOM 761 C C . CYS A 1 98 ? -17.163 -3.348 22.752 1.00 93.31 98 CYS A C 1
ATOM 763 O O . CYS A 1 98 ? -17.025 -3.442 21.533 1.00 93.31 98 CYS A O 1
ATOM 765 N N . LYS A 1 99 ? -17.122 -4.426 23.545 1.00 94.12 99 LYS A N 1
ATOM 766 C CA . LYS A 1 99 ? -16.904 -5.793 23.050 1.00 94.12 99 LYS A CA 1
ATOM 767 C C . LYS A 1 99 ? -18.039 -6.252 22.137 1.00 94.12 99 LYS A C 1
ATOM 769 O O . LYS A 1 99 ? -17.775 -6.776 21.056 1.00 94.12 99 LYS A O 1
ATOM 774 N N . VAL A 1 100 ? -19.288 -6.003 22.536 1.00 95.12 100 VAL A N 1
ATOM 775 C CA . VAL A 1 100 ? -20.471 -6.300 21.712 1.00 95.12 100 VAL A CA 1
ATOM 776 C C . VAL A 1 100 ? -20.460 -5.471 20.427 1.00 95.12 100 VAL A C 1
ATOM 778 O O . VAL A 1 100 ? -20.717 -6.006 19.350 1.00 95.12 100 VAL A O 1
ATOM 781 N N . TYR A 1 101 ? -20.130 -4.180 20.515 1.00 93.44 101 TYR A N 1
ATOM 782 C CA . TYR A 1 101 ? -20.049 -3.299 19.349 1.00 93.44 101 TYR A CA 1
ATOM 783 C C . TYR A 1 101 ? -18.967 -3.747 18.357 1.00 93.44 101 TYR A C 1
ATOM 785 O O . TYR A 1 101 ? -19.234 -3.883 17.165 1.00 93.44 101 TYR A O 1
ATOM 793 N N . LYS A 1 102 ? -17.774 -4.087 18.855 1.00 93.00 102 LYS A N 1
ATOM 794 C CA . LYS A 1 102 ? -16.677 -4.629 18.047 1.00 93.00 102 LYS A CA 1
ATOM 795 C C . LYS A 1 102 ? -17.068 -5.922 17.335 1.00 93.00 102 LYS A C 1
ATOM 797 O O . LYS A 1 102 ? -16.743 -6.079 16.162 1.00 93.00 102 LYS A O 1
ATOM 802 N N . GLN A 1 103 ? -17.753 -6.835 18.027 1.00 92.81 103 GLN A N 1
ATOM 803 C CA . GLN A 1 103 ? -18.206 -8.089 17.425 1.00 92.81 103 GLN A CA 1
ATOM 804 C C . GLN A 1 103 ? -19.202 -7.823 16.290 1.00 92.81 103 GLN A C 1
ATOM 806 O O . GLN A 1 103 ? -19.008 -8.326 15.191 1.00 92.81 103 GLN A O 1
ATOM 811 N N . LYS A 1 104 ? -20.176 -6.927 16.499 1.00 92.75 104 LYS A N 1
ATOM 812 C CA . LYS A 1 104 ? -21.121 -6.513 15.448 1.00 92.75 104 LYS A CA 1
ATOM 813 C C . LYS A 1 104 ? -20.4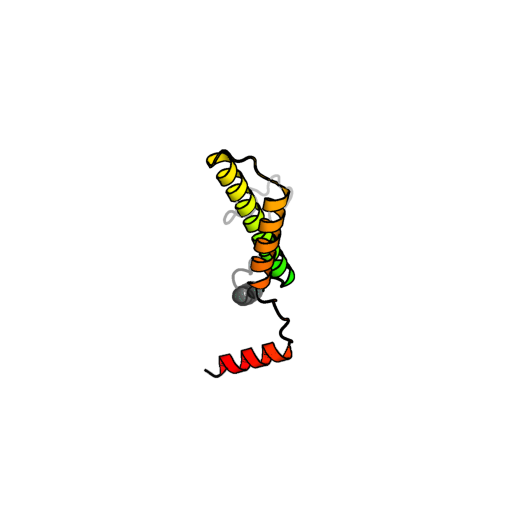25 -5.925 14.218 1.00 92.75 104 LYS A C 1
ATOM 815 O O . LYS A 1 104 ? -20.837 -6.215 13.102 1.00 92.75 104 LYS A O 1
ATOM 820 N N . LEU A 1 105 ? -19.379 -5.116 14.406 1.00 91.00 105 LEU A N 1
ATOM 821 C CA . LEU A 1 105 ? -18.605 -4.550 13.294 1.00 91.00 105 LEU A CA 1
ATOM 822 C C . LEU A 1 105 ? -17.825 -5.615 12.515 1.00 91.00 105 LEU A C 1
ATOM 824 O O . LEU A 1 105 ? -17.674 -5.495 11.303 1.00 91.00 105 LEU A O 1
ATOM 828 N N . LEU A 1 106 ? -17.316 -6.639 13.202 1.00 87.50 106 LEU A N 1
ATOM 829 C CA . LEU A 1 106 ? -16.626 -7.754 12.556 1.00 87.50 106 LEU A CA 1
ATOM 830 C C . LEU A 1 106 ? -17.608 -8.668 11.815 1.00 87.50 106 LEU A C 1
ATOM 832 O O . LEU A 1 106 ? -17.316 -9.045 10.687 1.00 87.50 106 LEU A O 1
ATOM 836 N N . ASP A 1 107 ? -18.768 -8.955 12.405 1.00 87.12 107 ASP A N 1
ATOM 837 C CA . ASP A 1 107 ? -19.793 -9.823 11.816 1.00 87.12 107 ASP A CA 1
ATOM 838 C C . ASP A 1 107 ? -20.503 -9.158 10.624 1.00 87.12 107 ASP A C 1
ATOM 840 O O . ASP A 1 107 ? -20.852 -9.826 9.656 1.00 87.12 107 ASP A O 1
ATOM 844 N N . ALA A 1 108 ? -20.672 -7.830 10.646 1.00 84.19 108 ALA A N 1
ATOM 845 C CA . ALA A 1 108 ? -21.198 -7.069 9.508 1.00 84.19 108 ALA A CA 1
ATOM 846 C C . ALA A 1 108 ? -20.253 -7.073 8.292 1.00 84.19 108 ALA A C 1
ATOM 848 O O . ALA A 1 108 ? -20.650 -6.703 7.183 1.00 84.19 108 ALA A O 1
ATOM 849 N N . HIS A 1 109 ? -18.991 -7.457 8.483 1.00 75.81 109 HIS A N 1
ATOM 850 C CA . HIS A 1 109 ? -18.040 -7.597 7.399 1.00 75.81 109 HIS A CA 1
ATOM 851 C C . HIS A 1 109 ? -17.988 -9.041 6.908 1.00 75.81 109 HIS A C 1
ATOM 853 O O . HIS A 1 109 ? -17.379 -9.901 7.535 1.00 75.81 109 HIS A O 1
ATOM 859 N N . GLU A 1 110 ? -18.514 -9.264 5.703 1.00 68.94 110 GLU A N 1
ATOM 860 C CA . GLU A 1 110 ? -18.340 -10.532 4.997 1.00 68.94 110 GLU A CA 1
ATOM 861 C C . GLU A 1 110 ? -16.843 -10.903 4.903 1.00 68.94 110 GLU A C 1
ATOM 863 O O . GLU A 1 110 ? -16.010 -10.056 4.500 1.00 68.94 110 GLU A O 1
ATOM 868 N N . PRO A 1 111 ? -16.476 -12.145 5.278 1.00 66.06 111 PRO A N 1
ATOM 869 C CA . PRO A 1 111 ? -15.119 -12.632 5.121 1.00 66.06 111 PRO A CA 1
ATOM 870 C C . PRO A 1 111 ? -14.748 -12.576 3.642 1.00 66.06 111 PRO A C 1
ATOM 872 O O . PRO A 1 111 ? -15.528 -12.935 2.761 1.00 66.06 111 PRO A O 1
ATOM 875 N N . ILE A 1 112 ? -13.538 -12.098 3.351 1.00 65.56 112 ILE A N 1
ATOM 876 C CA . ILE A 1 112 ? -13.039 -12.113 1.977 1.00 65.56 112 ILE A CA 1
ATOM 877 C C . ILE A 1 112 ? -12.708 -13.571 1.661 1.00 65.56 112 ILE A C 1
ATOM 879 O O . ILE A 1 112 ? -11.646 -14.063 2.035 1.00 65.56 112 ILE A O 1
ATOM 883 N N . THR A 1 113 ? -13.628 -14.285 1.019 1.00 63.25 113 THR A N 1
ATOM 884 C CA . THR A 1 113 ? -13.390 -15.666 0.604 1.00 63.25 113 THR A CA 1
ATOM 885 C C . THR A 1 113 ? -12.406 -15.697 -0.563 1.00 63.25 113 THR A C 1
ATOM 887 O O . THR A 1 113 ? -12.423 -14.860 -1.472 1.00 63.25 113 THR A O 1
ATOM 890 N N . TYR A 1 114 ? -11.485 -16.660 -0.524 1.00 59.22 114 TYR A N 1
ATOM 891 C CA . TYR A 1 114 ? -10.568 -16.907 -1.628 1.00 59.22 114 TYR A CA 1
ATOM 892 C C . TYR A 1 114 ? -11.343 -17.569 -2.769 1.00 59.22 114 TYR A C 1
ATOM 894 O O . TYR A 1 114 ? -11.632 -18.760 -2.712 1.00 59.22 114 TYR A O 1
ATOM 90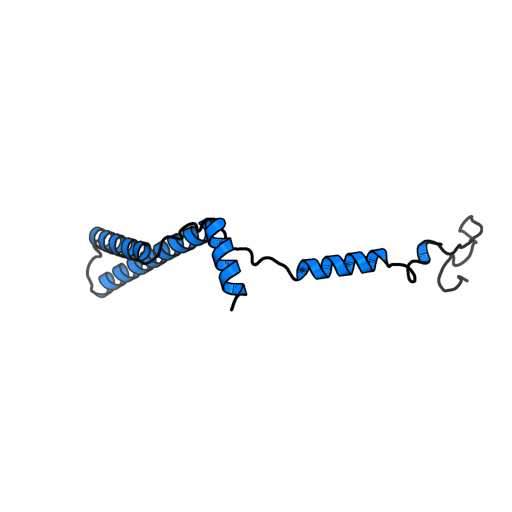2 N N . THR A 1 115 ? -11.659 -16.820 -3.825 1.00 63.16 115 THR A N 1
ATOM 903 C CA . THR A 1 115 ? -12.097 -17.427 -5.088 1.00 63.16 115 THR A CA 1
ATOM 904 C C . THR A 1 115 ? -10.894 -18.129 -5.711 1.00 63.16 115 THR A C 1
ATOM 906 O O . THR A 1 115 ? -9.844 -17.491 -5.939 1.00 63.16 115 THR A O 1
ATOM 909 N N . SER A 1 116 ? -11.027 -19.426 -5.984 1.00 65.94 116 SER A N 1
ATOM 910 C CA . SER A 1 116 ? -9.957 -20.201 -6.601 1.00 65.94 116 SER A CA 1
ATOM 911 C C . SER A 1 116 ? -9.581 -19.596 -7.961 1.00 65.94 116 SER A C 1
ATOM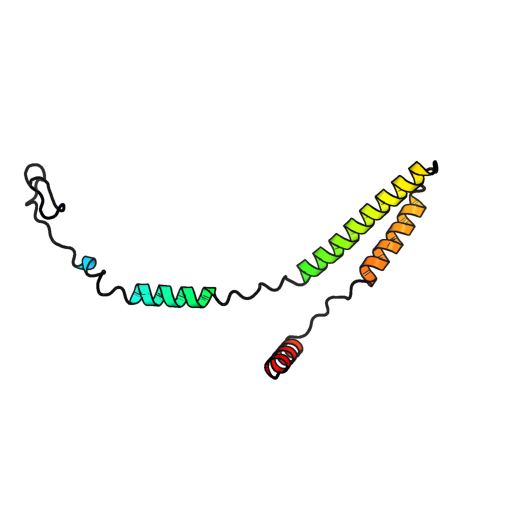 913 O O . SER A 1 116 ? -10.286 -18.747 -8.515 1.00 65.94 116 SER A O 1
ATOM 915 N N . ARG A 1 117 ? -8.407 -19.952 -8.500 1.00 64.81 117 ARG A N 1
ATOM 916 C CA . ARG A 1 117 ? -8.021 -19.488 -9.848 1.00 64.81 117 ARG A CA 1
ATOM 917 C C . ARG A 1 117 ? -9.083 -19.853 -10.889 1.00 64.81 117 ARG A C 1
ATOM 919 O O . ARG A 1 117 ? -9.410 -19.016 -11.715 1.00 64.81 117 ARG A O 1
ATOM 926 N N . ILE A 1 118 ? -9.650 -21.048 -10.759 1.00 65.81 118 ILE A N 1
ATOM 927 C CA . ILE A 1 118 ? -10.661 -21.599 -11.661 1.00 65.81 118 ILE A CA 1
ATOM 928 C C . ILE A 1 118 ? -11.916 -20.718 -11.664 1.00 65.81 118 ILE A C 1
ATOM 930 O O . ILE A 1 118 ? -12.370 -20.316 -12.730 1.00 65.81 118 ILE A O 1
ATOM 934 N N . ASP A 1 119 ? -12.410 -20.327 -10.487 1.00 67.75 119 ASP A N 1
ATOM 935 C CA . ASP A 1 119 ? -13.613 -19.485 -10.372 1.00 67.75 119 ASP A CA 1
ATOM 936 C C . ASP A 1 119 ? -13.404 -18.094 -10.991 1.00 67.75 119 ASP A C 1
ATOM 938 O O . ASP A 1 119 ? -14.295 -17.528 -11.620 1.00 67.75 119 ASP A O 1
ATOM 942 N N . ARG A 1 120 ? -12.185 -17.554 -10.872 1.00 66.31 120 ARG A N 1
ATOM 943 C CA . ARG A 1 120 ? -11.816 -16.254 -11.454 1.00 66.31 120 ARG A CA 1
ATOM 944 C C . ARG A 1 120 ? -11.782 -16.264 -12.975 1.00 66.31 120 ARG A C 1
ATOM 946 O O . ARG A 1 120 ? -12.150 -15.262 -13.585 1.00 66.31 120 ARG A O 1
ATOM 953 N N . ASP A 1 121 ? -11.292 -17.351 -13.558 1.00 68.06 121 ASP A N 1
ATOM 954 C CA . ASP A 1 121 ? -11.161 -17.480 -15.007 1.00 68.06 121 ASP A CA 1
ATOM 955 C C . ASP A 1 121 ? -12.547 -17.684 -15.654 1.00 68.06 121 ASP A C 1
ATOM 957 O O . ASP A 1 121 ? -12.825 -17.128 -16.718 1.00 68.06 121 ASP A O 1
ATOM 961 N N . GLN A 1 122 ? -13.466 -18.364 -14.957 1.00 62.53 122 GLN A N 1
ATOM 962 C CA . GLN A 1 122 ? -14.872 -18.497 -15.364 1.00 62.53 122 GLN A CA 1
ATOM 963 C C . GLN A 1 122 ? -15.625 -17.155 -15.309 1.00 62.53 122 GLN A C 1
ATOM 965 O O . GLN A 1 122 ? -16.259 -16.759 -16.293 1.00 62.53 122 GLN A O 1
ATOM 970 N N . ASP A 1 123 ? -15.490 -16.390 -14.221 1.00 59.00 123 ASP A N 1
ATOM 971 C CA . ASP A 1 123 ? -16.098 -15.055 -14.089 1.00 59.00 123 ASP A CA 1
ATOM 972 C C . ASP A 1 123 ? -15.597 -14.057 -15.145 1.00 59.00 123 ASP A C 1
ATOM 974 O O . ASP A 1 123 ? -16.347 -13.185 -15.594 1.00 59.00 123 ASP A O 1
ATOM 978 N N . ALA A 1 124 ? -14.323 -14.161 -15.537 1.00 59.56 124 ALA A N 1
ATOM 979 C CA . ALA A 1 124 ? -13.746 -13.332 -16.591 1.00 59.56 124 ALA A CA 1
ATOM 980 C C . ALA A 1 124 ? -14.344 -13.678 -17.965 1.00 59.56 124 ALA A C 1
ATOM 982 O O . ALA A 1 124 ? -14.796 -12.778 -18.670 1.00 59.56 124 ALA A O 1
ATOM 983 N N . SER A 1 125 ? -14.449 -14.970 -18.297 1.00 59.25 125 SER A N 1
ATOM 984 C CA . SER A 1 125 ? -15.032 -15.432 -19.568 1.00 59.25 125 SER A CA 1
ATOM 985 C C . SER A 1 125 ? -16.514 -15.058 -19.734 1.00 59.25 125 SER A C 1
ATOM 987 O O . SER A 1 125 ? -16.971 -14.713 -20.825 1.00 59.25 125 SER A O 1
ATOM 989 N N . THR A 1 126 ? -17.262 -15.039 -18.628 1.00 58.09 126 THR A N 1
ATOM 990 C CA . THR A 1 126 ? -18.695 -14.711 -18.626 1.00 58.09 126 THR A CA 1
ATOM 991 C C . THR A 1 126 ? -18.938 -13.211 -18.836 1.00 58.09 126 THR A C 1
ATOM 993 O O . THR A 1 126 ? -19.960 -12.818 -19.396 1.00 58.09 126 THR A O 1
ATOM 996 N N . LYS A 1 127 ? -17.998 -12.352 -18.416 1.00 57.22 127 LYS A N 1
ATOM 997 C CA . LYS A 1 127 ? -18.093 -10.889 -18.573 1.00 57.22 127 LYS A CA 1
ATOM 998 C C . LYS A 1 127 ? -17.686 -10.392 -19.956 1.00 57.22 127 LYS A C 1
ATOM 1000 O O . LYS A 1 127 ? -18.137 -9.325 -20.344 1.00 57.22 127 LYS A O 1
ATOM 1005 N N . GLU A 1 128 ? -16.872 -11.147 -20.686 1.00 56.28 128 GLU A N 1
ATOM 1006 C CA . GLU A 1 128 ? -16.490 -10.824 -22.068 1.00 56.28 128 GLU A CA 1
ATOM 1007 C C . GLU A 1 128 ? -17.561 -11.230 -23.099 1.00 56.28 128 GLU A C 1
ATOM 1009 O O . GLU A 1 128 ? -17.494 -10.816 -24.251 1.00 56.28 128 GLU A O 1
ATOM 1014 N N . SER A 1 129 ? -18.568 -12.008 -22.684 1.00 53.59 129 SER A N 1
ATOM 1015 C CA . SER A 1 129 ? -19.651 -12.510 -23.547 1.00 53.59 129 SER A CA 1
ATOM 1016 C C . SER A 1 129 ? -20.945 -11.671 -23.494 1.00 53.59 129 SER A C 1
ATOM 1018 O O . SER A 1 129 ? -21.983 -12.118 -23.983 1.00 53.59 129 SER A O 1
ATOM 1020 N N . LYS A 1 130 ? -20.911 -10.480 -22.883 1.00 44.03 130 LYS A N 1
ATOM 1021 C CA . LYS A 1 130 ? -22.015 -9.503 -22.814 1.00 44.03 130 LYS A CA 1
ATOM 1022 C C . LYS A 1 130 ? -21.562 -8.158 -23.359 1.00 44.03 130 LYS A C 1
ATOM 1024 O O . LYS A 1 130 ? -22.402 -7.506 -24.013 1.00 44.03 130 LYS A O 1
#

Secondary structure (DSSP, 8-state):
--BTTBS-S-STTTTS----PPPGGGGTTT-THHHHHHHHHHHHHHH-----PPPHHHHHHHHHHHHHHHHHHHHHHHHHHHHHTT----HHHHHHHHHHHHHHHHHTS-------HHHHHHHHHHHTT-

pLDDT: mean 80.07, std 13.1, range [44.03, 95.38]

Organism: Tetrapisispora phaffii (strain ATCC 24235 / CBS 4417 / NBRC 1672 / NRRL Y-8282 / UCD 70-5) (NCBI:txid1071381)